Protein AF-A0AA35S8J1-F1 (afdb_monomer)

InterPro domains:
  IPR007581 Endonuclease V [PTHR28511] (40-115)

Sequence (115 aa):
MAHPGPATVEGVEEGEEGGSEAESEGGEEEGEDKRLSPDECAKRRKWEREQEELKERL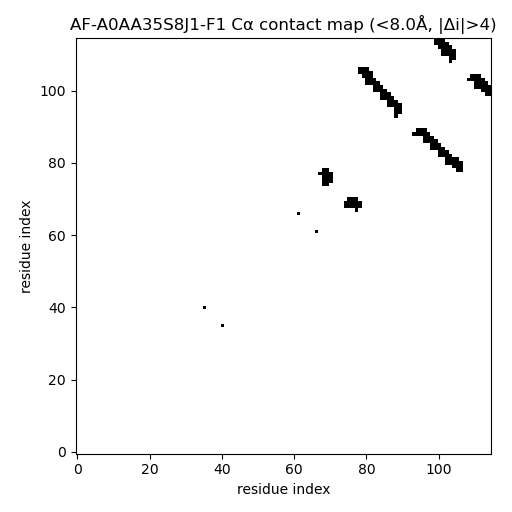EVEDGEEVASWEGDTLPFARLTTTAGVDISFDKAHPDHACAMLTVLTYPQLKVVHES

Mean predicted aligned error: 14.64 Å

Foldseek 3Di:
DDDDDDDDDDDDDDDDDDDDDPPPPPPPPPPPPPDDDPVRVVVVVVVVVVCVVVVVVDDPDDDPVLVVLQDPPDGSVNPFKDKDKDWAADPVHRVDIDIKIWIATPPVRHTPDID

Secondary structure (DSSP, 8-state):
-----PPP-----------------------------HHHHHHHHHHHHHHHHHHTT---S--HHHHTT--SSSTTTT--EEEEEEEEE-SS-TT-EEEEEEEEETTT--EEEE-

Solvent-accessible surface area (backbone atoms only — not comparable to full-atom values): 7703 Å² total; per-residue (Å²): 139,85,81,86,82,88,86,84,88,88,84,89,83,92,77,90,76,85,79,78,81,77,81,72,83,72,76,78,75,74,75,72,84,73,75,70,49,75,67,54,49,54,52,48,55,51,49,53,52,50,50,54,64,53,54,77,69,63,78,90,65,85,47,76,73,58,59,61,18,46,44,101,87,42,84,50,63,60,43,58,61,49,75,50,75,51,78,49,66,39,92,92,41,76,92,41,68,51,66,40,46,38,34,22,36,42,91,79,66,44,80,78,45,76,87

Nearest PDB structures (foldseek):
  6oze-assembly1_A  TM=9.097E-01  e=3.629E-04  Homo sapiens
  6ozq-assembly1_B  TM=8.386E-01  e=2.185E-04  Mus musculus
  6ozo-assembly1_A  TM=8.216E-01  e=1.924E-04  Mus musculus
  6ozi-assembly1_B  TM=8.362E-01  e=2.433E-03  Ciona intestinalis
  8trh-assembly1_N  TM=5.644E-01  e=1.298E+00  Homo sapiens

Radius of gyration: 29.7 Å; Cα contacts (8 Å, |Δi|>4): 81; chains: 1; bounding box: 65×38×76 Å

Organism: Geodia barretti (NCBI:txid519541)

Structure (mmCIF, N/CA/C/O backbone):
data_AF-A0AA35S8J1-F1
#
_entry.id   AF-A0AA35S8J1-F1
#
loop_
_atom_site.group_PDB
_atom_site.id
_atom_site.type_symbol
_atom_site.label_atom_id
_atom_site.label_alt_id
_atom_site.label_comp_id
_atom_site.label_asym_id
_atom_site.label_entity_id
_atom_site.label_seq_id
_atom_site.pdbx_PDB_ins_code
_atom_site.Cartn_x
_atom_site.Cartn_y
_atom_site.Cartn_z
_atom_site.occupancy
_atom_site.B_iso_or_equiv
_atom_site.auth_seq_id
_atom_site.auth_comp_id
_atom_site.auth_asym_id
_atom_site.auth_atom_id
_atom_site.pdbx_PDB_model_num
ATOM 1 N N . MET A 1 1 ? 39.665 14.304 50.698 1.00 41.75 1 MET A N 1
ATOM 2 C CA . MET A 1 1 ? 40.922 13.695 50.210 1.00 41.75 1 MET A CA 1
ATOM 3 C C . MET A 1 1 ? 40.969 12.250 50.677 1.00 41.75 1 MET A C 1
ATOM 5 O O . MET A 1 1 ? 40.533 12.012 51.794 1.00 41.75 1 MET A O 1
ATOM 9 N N . ALA A 1 2 ? 41.523 11.375 49.830 1.00 42.94 2 ALA A N 1
ATOM 10 C CA . ALA A 1 2 ? 41.807 9.940 49.998 1.00 42.94 2 ALA A CA 1
ATOM 11 C C . ALA A 1 2 ? 40.858 9.001 49.227 1.00 42.94 2 ALA A C 1
ATOM 13 O O . ALA A 1 2 ? 39.852 8.518 49.735 1.00 42.94 2 ALA A O 1
ATOM 14 N N . HIS A 1 3 ? 41.245 8.762 47.972 1.00 44.53 3 HIS A N 1
ATOM 15 C CA . HIS A 1 3 ? 40.929 7.563 47.199 1.00 44.53 3 HIS A CA 1
ATOM 16 C C . HIS A 1 3 ? 41.640 6.347 47.815 1.00 44.53 3 HIS A C 1
ATOM 18 O O . HIS A 1 3 ? 42.771 6.504 48.281 1.00 44.53 3 HIS A O 1
ATOM 24 N N . PRO A 1 4 ? 41.094 5.131 47.700 1.00 54.72 4 PRO A N 1
ATOM 25 C CA . PRO A 1 4 ? 41.911 3.936 47.595 1.00 54.72 4 PRO A CA 1
ATOM 26 C C . PRO A 1 4 ? 42.177 3.618 46.115 1.00 54.72 4 PRO A C 1
ATOM 28 O O . PRO A 1 4 ? 41.253 3.476 45.315 1.00 54.72 4 PRO A O 1
ATOM 31 N N . GLY A 1 5 ? 43.465 3.571 45.767 1.00 45.38 5 GLY A N 1
ATOM 32 C CA . GLY A 1 5 ? 43.984 3.054 44.501 1.00 45.38 5 GLY A CA 1
ATOM 33 C C . GLY A 1 5 ? 44.063 1.516 44.473 1.00 45.38 5 GLY A C 1
ATOM 34 O O . GLY A 1 5 ? 43.675 0.866 45.445 1.00 45.38 5 GLY A O 1
ATOM 35 N N . PRO A 1 6 ? 44.538 0.938 43.354 1.00 47.12 6 PRO A N 1
ATOM 36 C CA . PRO A 1 6 ? 44.194 -0.413 42.913 1.00 47.12 6 PRO A CA 1
ATOM 37 C C . PRO A 1 6 ? 45.172 -1.496 43.392 1.00 47.12 6 PRO A C 1
ATOM 39 O O . PRO A 1 6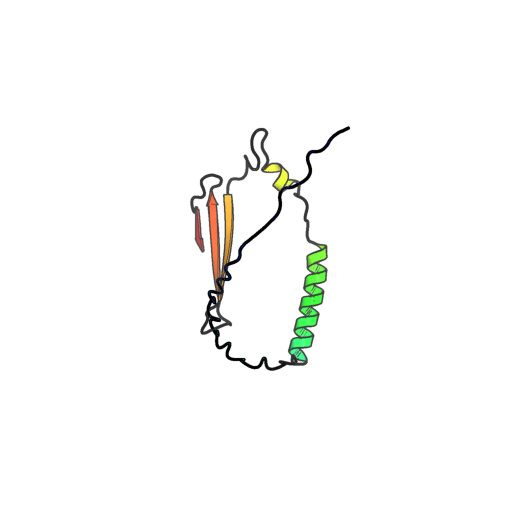 ? 46.349 -1.225 43.624 1.00 47.12 6 PRO A O 1
ATOM 42 N N . ALA A 1 7 ? 44.687 -2.739 43.461 1.00 44.06 7 ALA A N 1
ATOM 43 C CA . ALA A 1 7 ? 45.516 -3.938 43.565 1.00 44.06 7 ALA A CA 1
ATOM 44 C C . ALA A 1 7 ? 45.686 -4.598 42.184 1.00 44.06 7 ALA A C 1
ATOM 46 O O . ALA A 1 7 ? 44.766 -4.627 41.369 1.00 44.06 7 ALA A O 1
ATOM 47 N N . THR A 1 8 ? 46.902 -5.077 41.946 1.00 39.34 8 THR A N 1
ATOM 48 C CA . THR A 1 8 ? 47.499 -5.560 40.695 1.00 39.34 8 THR A CA 1
ATOM 49 C C . THR A 1 8 ? 47.226 -7.038 40.364 1.00 39.34 8 THR A C 1
ATOM 51 O O . THR A 1 8 ? 47.205 -7.873 41.259 1.00 39.34 8 THR A O 1
ATOM 54 N N . VAL A 1 9 ? 47.061 -7.266 39.050 1.00 45.53 9 VAL A N 1
ATOM 55 C CA . VAL A 1 9 ? 47.288 -8.409 38.119 1.00 45.53 9 VAL A CA 1
ATOM 56 C C . VAL A 1 9 ? 47.814 -9.780 38.611 1.00 45.53 9 VAL A C 1
ATOM 58 O O . VAL A 1 9 ? 48.667 -9.820 39.485 1.00 45.53 9 VAL A O 1
ATOM 61 N N . GLU A 1 10 ? 47.367 -10.893 37.984 1.00 33.88 10 GLU A N 1
ATOM 62 C CA . GLU A 1 10 ? 48.121 -11.729 36.995 1.00 33.88 10 GLU A CA 1
ATOM 63 C C . GLU A 1 10 ? 47.377 -13.030 36.551 1.00 33.88 10 GLU A C 1
ATOM 65 O O . GLU A 1 10 ? 46.693 -13.653 37.359 1.00 33.88 10 GLU A O 1
ATOM 70 N N . GLY A 1 11 ? 47.580 -13.445 35.278 1.00 34.84 11 GLY A N 1
ATOM 71 C CA . GLY A 1 11 ? 47.387 -14.809 34.707 1.00 34.84 11 GLY A CA 1
ATOM 72 C C . GLY A 1 11 ? 46.086 -15.050 33.912 1.00 34.84 11 GLY A C 1
ATOM 73 O O . GLY A 1 11 ? 45.053 -15.292 34.519 1.00 34.84 11 GLY A O 1
ATOM 74 N N . VAL A 1 12 ? 46.005 -14.786 32.596 1.00 37.09 12 VAL A N 1
ATOM 75 C CA . VAL A 1 12 ? 46.333 -15.647 31.421 1.00 37.09 12 VAL A CA 1
ATOM 76 C C . VAL A 1 12 ? 45.591 -16.988 31.391 1.00 37.09 12 VAL A C 1
ATOM 78 O O . VAL A 1 12 ? 45.943 -17.880 32.148 1.00 37.09 12 VA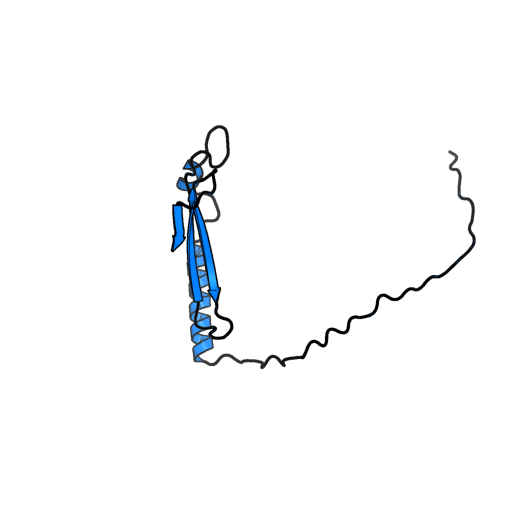L A O 1
ATOM 81 N N . GLU A 1 13 ? 44.659 -17.133 30.442 1.00 39.72 13 GLU A N 1
ATOM 82 C CA . GLU A 1 13 ? 44.621 -18.244 29.476 1.00 39.72 13 GLU A CA 1
ATOM 83 C C . GLU A 1 13 ? 43.784 -17.827 28.252 1.00 39.72 13 GLU A C 1
ATOM 85 O O . GLU A 1 13 ? 42.639 -17.389 28.367 1.00 39.72 13 GLU A O 1
ATOM 90 N N . GLU A 1 14 ? 44.428 -17.878 27.086 1.00 38.41 14 GLU A N 1
ATOM 91 C CA . GLU A 1 14 ? 43.836 -17.682 25.766 1.00 38.41 14 GLU A CA 1
ATOM 92 C C . GLU A 1 14 ? 43.009 -18.917 25.395 1.00 38.41 14 GLU A C 1
ATOM 94 O O . GLU A 1 14 ? 43.454 -20.051 25.559 1.00 38.41 14 GLU A 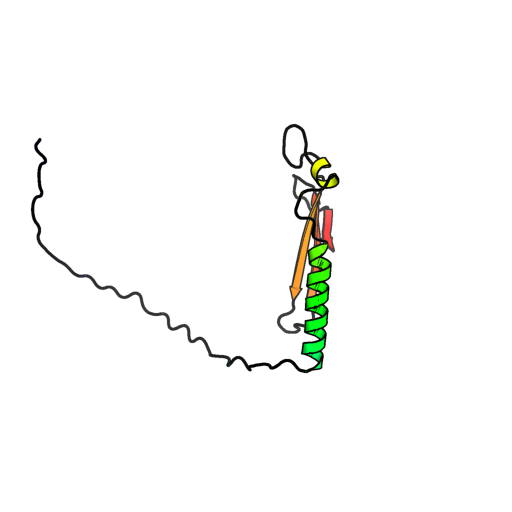O 1
ATOM 99 N N . GLY A 1 15 ? 41.806 -18.684 24.878 1.00 33.62 15 GLY A N 1
ATOM 100 C CA . GLY A 1 15 ? 40.961 -19.704 24.275 1.00 33.62 15 GLY A CA 1
ATOM 101 C C . GLY A 1 15 ? 40.336 -19.135 23.012 1.00 33.62 15 GLY A C 1
ATOM 102 O O . GLY A 1 15 ? 39.253 -18.557 23.059 1.00 33.62 15 GLY A O 1
ATOM 103 N N . GLU A 1 16 ? 41.059 -19.257 21.900 1.00 38.22 16 GLU A N 1
ATOM 104 C CA . GLU A 1 16 ? 40.488 -19.213 20.557 1.00 38.22 16 GLU A CA 1
ATOM 105 C C . GLU A 1 16 ? 39.582 -20.437 20.378 1.00 38.22 16 GLU A C 1
ATOM 107 O O . GLU A 1 16 ? 40.060 -21.569 20.388 1.00 38.22 16 GLU A O 1
ATOM 112 N N . GLU A 1 17 ? 38.285 -20.228 20.160 1.00 39.59 17 GLU A N 1
ATOM 113 C CA . GLU A 1 17 ? 37.456 -21.213 19.467 1.00 39.59 17 GLU A CA 1
ATOM 114 C C . GLU A 1 17 ? 36.769 -20.536 18.286 1.00 39.59 17 GLU A C 1
ATOM 116 O O . GLU A 1 17 ? 35.927 -19.646 18.424 1.00 39.59 17 GLU A O 1
ATOM 121 N N . GLY A 1 18 ? 37.219 -20.952 17.102 1.00 34.59 18 GLY A N 1
ATOM 122 C CA . GLY A 1 18 ? 36.738 -20.507 15.811 1.00 34.59 18 GLY A CA 1
ATOM 123 C C . GLY A 1 18 ? 35.268 -20.848 15.599 1.00 34.59 18 GLY A C 1
ATOM 124 O O . GLY A 1 18 ? 34.856 -22.006 15.649 1.00 34.59 18 GLY A O 1
ATOM 125 N N . GLY A 1 19 ? 34.489 -19.817 15.286 1.00 31.23 19 GLY A N 1
ATOM 126 C CA . GLY A 1 19 ? 33.231 -19.967 14.572 1.00 31.23 19 GLY A CA 1
ATOM 127 C C . GLY A 1 19 ? 33.542 -20.117 13.090 1.00 31.23 19 GLY A C 1
ATOM 128 O O . GLY A 1 19 ? 34.005 -19.172 12.461 1.00 31.23 19 GLY A O 1
ATOM 129 N N . SER A 1 20 ? 33.320 -21.321 12.571 1.00 40.59 20 SER A N 1
ATOM 130 C CA . SER A 1 20 ? 33.460 -21.691 11.167 1.00 40.59 20 SER A CA 1
ATOM 131 C C . SER A 1 20 ? 32.773 -20.689 10.241 1.00 40.59 20 SER A C 1
ATOM 133 O O . SER A 1 20 ? 31.563 -20.467 10.346 1.00 40.59 20 SER A O 1
ATOM 135 N N . GLU A 1 21 ? 33.545 -20.150 9.304 1.00 37.56 21 GLU A N 1
ATOM 136 C CA . GLU A 1 21 ? 33.050 -19.496 8.102 1.00 37.56 21 GLU A CA 1
ATOM 137 C C . GLU A 1 21 ? 32.178 -20.507 7.347 1.00 37.56 21 GLU A C 1
ATOM 139 O O . GLU A 1 21 ? 32.660 -21.496 6.799 1.00 37.56 21 GLU A O 1
ATOM 144 N N . ALA A 1 22 ? 30.863 -20.300 7.375 1.00 40.69 22 ALA A N 1
ATOM 145 C CA . ALA A 1 22 ? 29.989 -20.915 6.397 1.00 40.69 22 ALA A CA 1
ATOM 146 C C . ALA A 1 22 ? 30.197 -20.136 5.098 1.00 40.69 22 ALA A C 1
ATOM 148 O O . ALA A 1 22 ? 29.627 -19.060 4.909 1.00 40.69 22 ALA A O 1
ATOM 149 N N . GLU A 1 23 ? 31.059 -20.671 4.237 1.00 37.41 23 GLU A N 1
ATOM 150 C CA . GLU A 1 23 ? 31.126 -20.317 2.826 1.00 37.41 23 GLU A CA 1
ATOM 151 C C . GLU A 1 23 ? 29.738 -20.568 2.222 1.00 37.41 23 GLU A C 1
ATOM 153 O O . GLU A 1 23 ? 29.373 -21.678 1.840 1.00 37.41 23 GLU A O 1
ATOM 158 N N . SER A 1 24 ? 28.910 -19.525 2.197 1.00 36.38 24 SER A N 1
ATOM 159 C CA . SER A 1 24 ? 27.808 -19.464 1.255 1.00 36.38 24 SER A CA 1
ATOM 160 C C . SER A 1 24 ? 28.463 -19.209 -0.090 1.00 36.38 24 SER A C 1
ATOM 162 O O . SER A 1 24 ? 28.849 -18.076 -0.372 1.00 36.38 24 SER A O 1
ATOM 164 N N . GLU A 1 25 ? 28.606 -20.262 -0.895 1.00 42.78 25 GLU A N 1
ATOM 165 C CA . GLU A 1 25 ? 28.832 -20.168 -2.335 1.00 42.78 25 GLU A CA 1
ATOM 166 C C . GLU A 1 25 ? 27.685 -19.341 -2.937 1.00 42.78 25 GLU A C 1
ATOM 168 O O . GLU A 1 25 ? 26.656 -19.849 -3.384 1.00 42.78 25 GLU A O 1
ATOM 173 N N . GLY A 1 26 ? 27.830 -18.019 -2.865 1.00 34.69 26 GLY A N 1
ATOM 174 C CA . GLY A 1 26 ? 27.087 -17.081 -3.673 1.00 34.69 26 GLY A CA 1
ATOM 175 C C . GLY A 1 26 ? 27.578 -17.290 -5.087 1.00 34.69 26 GLY A C 1
ATOM 176 O O . GLY A 1 26 ? 28.606 -16.741 -5.468 1.00 34.69 26 GLY A O 1
ATOM 177 N N . GLY A 1 27 ? 26.871 -18.135 -5.835 1.00 34.75 27 GLY A N 1
ATOM 178 C CA . GLY A 1 27 ? 26.970 -18.133 -7.280 1.00 34.75 27 GLY A CA 1
ATOM 179 C C . GLY A 1 27 ? 26.747 -16.702 -7.745 1.00 34.75 27 GLY A C 1
ATOM 180 O O . GLY A 1 27 ? 25.648 -16.163 -7.616 1.00 34.75 27 GLY A O 1
ATOM 181 N N . GLU A 1 28 ? 27.824 -16.077 -8.202 1.00 39.91 28 GLU A N 1
ATOM 182 C CA . GLU A 1 28 ? 27.802 -14.839 -8.953 1.00 39.91 28 GLU A CA 1
ATOM 183 C C . GLU A 1 28 ? 27.024 -15.128 -10.242 1.00 39.91 28 GLU A C 1
ATOM 185 O O . GLU A 1 28 ? 27.591 -15.503 -11.265 1.00 39.91 28 GLU A O 1
ATOM 190 N N . GLU A 1 29 ? 25.696 -15.004 -10.203 1.00 45.03 29 GLU A N 1
ATOM 191 C CA . GLU A 1 29 ? 24.976 -14.672 -11.423 1.00 45.03 29 GLU A CA 1
ATOM 192 C C . GLU A 1 29 ? 25.384 -13.241 -11.748 1.00 45.03 29 GLU A C 1
ATOM 194 O O . GLU A 1 29 ? 24.863 -12.276 -11.183 1.00 45.03 29 GLU A O 1
ATOM 199 N N . GLU A 1 30 ? 26.418 -13.138 -12.588 1.00 41.50 30 GLU A N 1
ATOM 200 C CA . GLU A 1 30 ? 26.844 -11.923 -13.260 1.00 41.50 30 GLU A CA 1
ATOM 201 C C . GLU A 1 30 ? 25.597 -11.132 -13.649 1.00 41.50 30 GLU A C 1
ATOM 203 O O . GLU A 1 30 ? 24.833 -11.517 -14.539 1.00 41.50 30 GLU A O 1
ATOM 208 N N . GLY A 1 31 ? 25.362 -10.030 -12.938 1.00 46.69 31 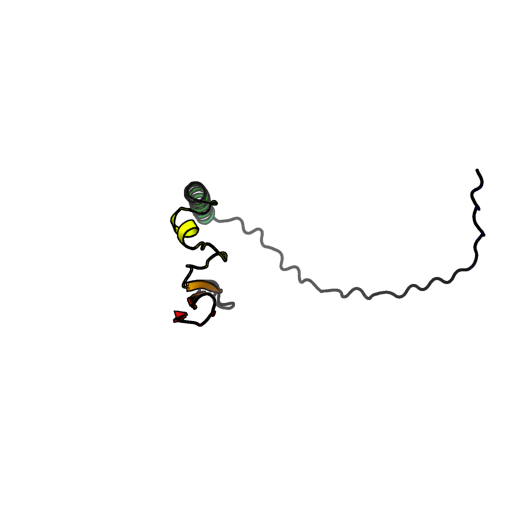GLY A N 1
ATOM 209 C CA . GLY A 1 31 ? 24.373 -9.059 -13.343 1.00 46.69 31 GLY A CA 1
ATOM 210 C C . GLY A 1 31 ? 24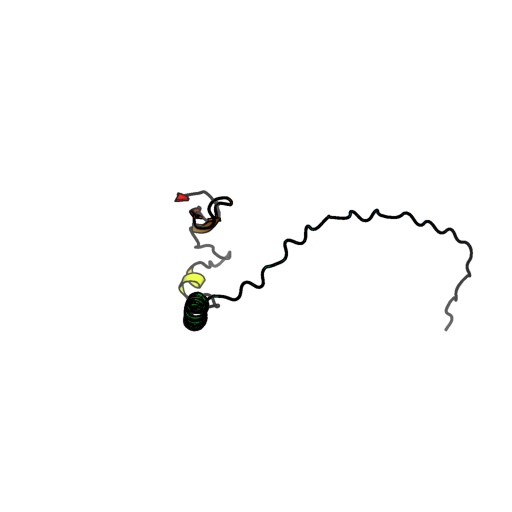.790 -8.557 -14.713 1.00 46.69 31 GLY A C 1
ATOM 211 O O . GLY A 1 31 ? 25.692 -7.727 -14.811 1.00 46.69 31 GLY A O 1
ATOM 212 N N . GLU A 1 32 ? 24.155 -9.071 -15.770 1.00 48.75 32 GLU A N 1
ATOM 213 C CA . GLU A 1 32 ? 24.138 -8.393 -17.058 1.00 48.75 32 GLU A CA 1
ATOM 214 C C . GLU A 1 32 ? 23.818 -6.930 -16.750 1.00 48.75 32 GLU A C 1
ATOM 216 O O . GLU A 1 32 ? 22.749 -6.621 -16.213 1.00 48.75 32 GLU A O 1
ATOM 221 N N . ASP A 1 33 ? 24.752 -6.033 -17.061 1.00 50.91 33 ASP A N 1
ATOM 222 C CA . ASP A 1 33 ? 24.510 -4.598 -17.110 1.00 50.91 33 ASP A CA 1
ATOM 223 C C . ASP A 1 33 ? 23.466 -4.366 -18.213 1.00 50.91 33 ASP A C 1
ATOM 225 O O . ASP A 1 33 ? 23.784 -4.095 -19.376 1.00 50.91 33 ASP A O 1
ATOM 229 N N . LYS A 1 34 ? 22.191 -4.608 -17.878 1.00 68.81 34 LYS A N 1
ATOM 230 C CA . LYS A 1 34 ? 21.054 -4.496 -18.788 1.00 68.81 34 LYS A CA 1
ATOM 231 C C . LYS A 1 34 ? 20.806 -3.021 -19.015 1.00 68.81 34 LYS A C 1
ATOM 233 O O . LYS A 1 34 ? 19.927 -2.395 -18.420 1.00 68.81 34 LYS A O 1
ATOM 238 N N . ARG A 1 35 ? 21.601 -2.459 -19.922 1.00 85.56 35 ARG A N 1
ATOM 239 C CA . ARG A 1 35 ? 21.301 -1.191 -20.570 1.00 85.56 35 ARG A CA 1
ATOM 240 C C . ARG A 1 35 ? 19.888 -1.279 -21.130 1.00 85.56 35 ARG A C 1
ATOM 242 O O . ARG A 1 35 ? 19.634 -2.025 -22.071 1.00 85.56 35 ARG A O 1
ATOM 249 N N . LEU A 1 36 ? 18.992 -0.491 -20.546 1.00 85.31 36 LEU 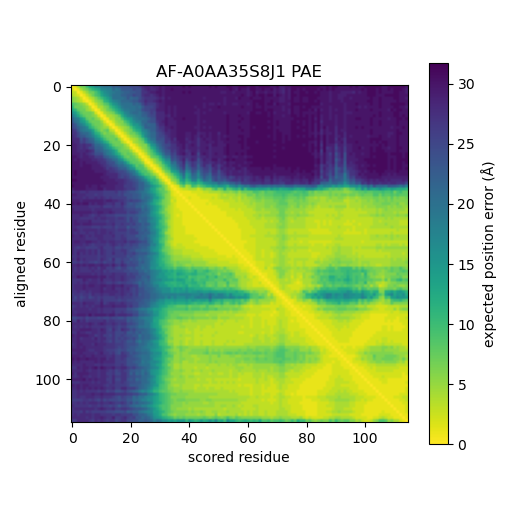A N 1
ATOM 250 C CA . LEU A 1 36 ? 17.628 -0.342 -21.032 1.00 85.31 36 LEU A CA 1
ATOM 251 C C . LEU A 1 36 ? 17.644 0.048 -22.511 1.00 85.31 36 LEU A C 1
ATOM 253 O O . LEU A 1 36 ? 18.408 0.926 -22.935 1.00 85.31 36 LEU A O 1
ATOM 257 N N . SER A 1 37 ? 16.759 -0.567 -23.284 1.00 94.06 37 SER A N 1
ATOM 258 C CA . SER A 1 37 ? 16.489 -0.153 -24.655 1.00 94.06 37 SER A CA 1
ATOM 259 C C . SER A 1 37 ? 15.993 1.306 -24.703 1.00 94.06 37 SER A C 1
ATOM 261 O O . SER A 1 37 ? 15.525 1.854 -23.695 1.00 94.06 37 SER A O 1
ATOM 263 N N . PRO A 1 38 ? 16.064 1.975 -25.869 1.00 94.06 38 PRO A N 1
ATOM 264 C CA . PRO A 1 38 ? 15.510 3.319 -26.026 1.00 94.06 38 PRO A CA 1
ATOM 265 C C . PRO A 1 38 ? 14.032 3.417 -25.615 1.00 94.06 38 PRO A C 1
ATOM 267 O O . PR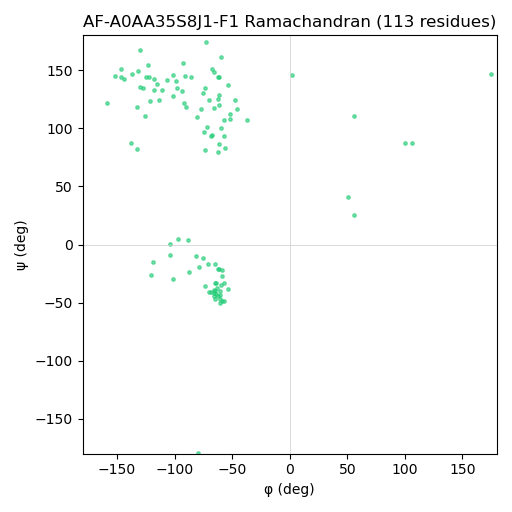O A 1 38 ? 13.641 4.394 -24.971 1.00 94.06 38 PRO A O 1
ATOM 270 N N . ASP A 1 39 ? 13.239 2.388 -25.919 1.00 96.12 39 ASP A N 1
ATOM 271 C CA . ASP A 1 39 ? 11.811 2.335 -25.596 1.00 96.12 39 ASP A CA 1
ATOM 272 C C . ASP A 1 39 ? 11.573 2.183 -24.087 1.00 96.12 39 ASP A C 1
ATOM 274 O O . ASP A 1 39 ? 10.720 2.869 -23.515 1.00 96.12 39 ASP A O 1
ATOM 278 N N . GLU A 1 40 ? 12.366 1.354 -23.406 1.00 95.50 40 GLU A N 1
ATOM 279 C CA . GLU A 1 40 ? 12.322 1.225 -21.945 1.00 95.50 40 GLU A CA 1
ATOM 280 C C . GLU A 1 40 ? 12.776 2.509 -21.246 1.00 95.50 40 GLU A C 1
ATOM 282 O O . GLU A 1 40 ? 12.151 2.926 -20.272 1.00 95.50 40 GLU A O 1
ATOM 287 N N . CYS A 1 41 ? 13.799 3.196 -21.768 1.00 95.56 41 CYS A N 1
ATOM 288 C CA . CYS A 1 41 ? 14.196 4.516 -21.274 1.00 95.56 41 CYS A CA 1
ATOM 289 C C . CYS A 1 41 ? 13.063 5.542 -21.415 1.00 95.56 41 CYS A C 1
ATOM 291 O O . CYS A 1 41 ? 12.820 6.325 -20.495 1.00 95.56 41 CYS A O 1
ATOM 293 N N . ALA A 1 42 ? 12.362 5.554 -22.553 1.00 96.50 42 ALA A N 1
ATOM 294 C CA . ALA A 1 42 ? 11.228 6.447 -22.773 1.00 96.50 42 ALA A CA 1
ATOM 295 C C . ALA A 1 42 ? 10.056 6.123 -21.829 1.00 96.50 42 ALA A C 1
ATOM 297 O O . ALA A 1 42 ? 9.471 7.040 -21.245 1.00 96.50 42 ALA A O 1
ATOM 298 N N . LYS A 1 43 ? 9.754 4.832 -21.624 1.00 97.56 43 LYS A N 1
ATOM 299 C CA . LYS A 1 43 ? 8.750 4.369 -20.653 1.00 97.56 43 LYS A CA 1
ATOM 300 C C . LYS A 1 43 ? 9.124 4.786 -19.228 1.00 97.56 43 LYS A C 1
ATOM 302 O O . LYS A 1 43 ? 8.288 5.364 -18.540 1.00 97.56 43 LYS A O 1
ATOM 307 N N . ARG A 1 44 ? 10.382 4.586 -18.823 1.00 97.44 44 ARG A N 1
ATOM 308 C CA . ARG A 1 44 ? 10.883 4.990 -17.503 1.00 97.44 44 ARG A CA 1
ATOM 309 C C . ARG A 1 44 ? 10.731 6.492 -17.277 1.00 97.44 44 ARG A C 1
ATOM 311 O O . ARG A 1 44 ? 10.146 6.885 -16.280 1.00 97.44 44 ARG A O 1
ATOM 318 N N . ARG A 1 45 ? 11.148 7.326 -18.238 1.00 98.06 45 ARG A N 1
ATOM 319 C CA . ARG A 1 45 ? 10.988 8.793 -18.154 1.00 98.06 45 ARG A CA 1
ATOM 320 C C . ARG A 1 45 ? 9.532 9.231 -18.026 1.00 98.06 45 ARG A C 1
ATOM 322 O O . ARG A 1 45 ? 9.242 10.231 -17.378 1.00 98.06 45 ARG A O 1
ATOM 329 N N . LYS A 1 46 ? 8.607 8.513 -18.674 1.00 98.50 46 LYS A N 1
ATOM 330 C CA . LYS A 1 46 ? 7.173 8.772 -18.518 1.00 98.50 46 LYS A CA 1
ATOM 331 C C . LYS A 1 46 ? 6.724 8.475 -17.084 1.00 98.50 46 LYS A C 1
ATOM 333 O O . LYS A 1 46 ? 6.035 9.310 -16.513 1.00 98.50 46 LYS A O 1
ATOM 338 N N . TRP A 1 47 ? 7.128 7.334 -16.524 1.00 98.44 47 TRP A N 1
ATOM 339 C CA . TRP A 1 47 ? 6.801 6.959 -15.145 1.00 98.44 47 TRP A CA 1
ATOM 340 C C . TRP A 1 47 ? 7.432 7.881 -14.108 1.00 98.44 47 TRP A C 1
ATOM 342 O O . TRP A 1 47 ? 6.758 8.237 -13.155 1.00 98.44 47 TRP A O 1
ATOM 352 N N . GLU A 1 48 ? 8.681 8.303 -14.303 1.00 98.62 48 GLU A N 1
ATOM 353 C CA . GLU A 1 48 ? 9.356 9.264 -13.419 1.00 98.62 48 GLU A CA 1
ATOM 354 C C . GLU A 1 48 ? 8.553 10.571 -13.329 1.00 98.62 48 GLU A C 1
ATOM 356 O O . GLU A 1 48 ? 8.215 11.012 -12.234 1.00 98.62 48 GLU A O 1
ATOM 361 N N . ARG A 1 49 ? 8.143 11.131 -14.476 1.00 98.69 49 ARG A N 1
ATOM 362 C CA . ARG A 1 49 ? 7.296 12.332 -14.503 1.00 98.69 49 ARG A CA 1
ATOM 363 C C . ARG A 1 49 ? 5.932 12.097 -13.846 1.00 98.69 49 ARG A C 1
ATOM 365 O O . ARG A 1 49 ? 5.468 12.932 -13.084 1.00 98.69 49 ARG A O 1
ATOM 372 N N . GLU A 1 50 ? 5.288 10.969 -14.133 1.00 98.69 50 GLU A N 1
ATOM 373 C CA . GLU A 1 50 ? 3.986 10.631 -13.541 1.00 98.69 50 GLU A CA 1
ATOM 374 C C . GLU A 1 50 ? 4.077 10.459 -12.015 1.00 98.69 50 GLU A C 1
ATOM 376 O O . GLU A 1 50 ? 3.189 10.902 -11.291 1.00 98.69 50 GLU A O 1
ATOM 381 N N . GLN A 1 51 ? 5.168 9.879 -11.506 1.00 98.69 51 GLN A N 1
ATOM 382 C CA . GLN A 1 51 ? 5.427 9.787 -10.068 1.00 98.69 51 GLN A CA 1
ATOM 383 C C . GLN A 1 51 ? 5.606 11.167 -9.430 1.00 98.69 51 GLN A C 1
ATOM 385 O O . GLN A 1 51 ? 5.067 11.388 -8.349 1.00 98.69 51 GLN A O 1
ATOM 390 N N . GLU A 1 52 ? 6.329 12.089 -10.075 1.00 98.56 52 GLU A N 1
ATOM 391 C CA . GLU A 1 52 ? 6.469 13.474 -9.601 1.00 98.56 52 GLU A CA 1
ATOM 392 C C . GLU A 1 52 ? 5.104 14.174 -9.528 1.00 98.56 52 GLU A C 1
ATOM 394 O O . GLU A 1 52 ? 4.728 14.669 -8.466 1.00 98.56 52 GLU A O 1
ATOM 399 N N . GLU A 1 53 ? 4.323 14.114 -10.611 1.00 98.56 53 GLU A N 1
ATOM 400 C CA . GLU A 1 53 ? 2.983 14.713 -10.694 1.00 98.56 53 GLU A CA 1
ATOM 401 C C . GLU A 1 53 ? 2.012 14.131 -9.645 1.00 98.56 53 GLU A C 1
ATOM 403 O O . GLU A 1 53 ? 1.221 14.857 -9.039 1.00 98.56 53 GLU A O 1
ATOM 408 N N . LEU A 1 54 ? 2.051 12.816 -9.401 1.00 98.56 54 LEU A N 1
ATOM 409 C CA . LEU A 1 54 ? 1.204 12.173 -8.390 1.00 98.56 54 LEU A CA 1
ATOM 410 C C . LEU A 1 54 ? 1.669 12.474 -6.965 1.00 98.56 54 LEU A C 1
ATOM 412 O O . LEU A 1 54 ? 0.834 12.640 -6.076 1.00 98.56 54 LEU A O 1
ATOM 416 N N . LYS A 1 55 ? 2.980 12.571 -6.736 1.00 98.44 55 LYS A N 1
ATOM 417 C CA . LYS A 1 55 ? 3.545 12.875 -5.419 1.00 98.44 55 LYS A CA 1
ATOM 418 C C . LYS A 1 55 ? 3.158 14.270 -4.936 1.00 98.44 55 LYS A C 1
ATOM 420 O O . LYS A 1 55 ? 2.944 14.445 -3.741 1.00 98.44 55 LYS A O 1
ATOM 425 N N . GLU A 1 56 ? 3.014 15.237 -5.840 1.00 98.25 56 GLU A N 1
ATOM 426 C CA . GLU A 1 56 ? 2.505 16.579 -5.510 1.00 98.25 56 GLU A CA 1
ATOM 427 C C . GLU A 1 56 ? 1.072 16.562 -4.955 1.00 98.25 56 GLU A C 1
ATOM 429 O O . GLU A 1 56 ? 0.662 17.499 -4.274 1.00 98.25 56 GLU A O 1
ATOM 434 N N . ARG A 1 57 ? 0.313 15.492 -5.217 1.00 97.19 57 ARG A N 1
ATOM 435 C CA . ARG A 1 57 ? -1.071 15.309 -4.758 1.00 97.19 57 ARG A CA 1
ATOM 436 C C . ARG A 1 57 ? -1.180 14.463 -3.487 1.00 97.19 57 ARG A C 1
ATOM 438 O O . ARG A 1 57 ? -2.291 14.118 -3.096 1.00 97.19 57 ARG A O 1
ATOM 445 N N . LEU A 1 58 ? -0.056 14.075 -2.883 1.00 96.88 58 LEU A N 1
ATOM 446 C CA . LEU A 1 58 ? -0.050 13.271 -1.666 1.00 96.88 58 LEU A CA 1
ATOM 447 C C . LEU A 1 58 ? -0.374 14.143 -0.448 1.00 96.88 58 LEU A C 1
ATOM 449 O O . LEU A 1 58 ? 0.408 15.017 -0.074 1.00 96.88 58 LEU A O 1
ATOM 453 N N . GLU A 1 59 ? -1.495 13.854 0.203 1.00 94.94 59 GLU A N 1
ATOM 454 C CA . GLU A 1 59 ? -1.863 14.423 1.500 1.00 94.94 59 GLU A CA 1
ATOM 455 C C . GLU A 1 59 ? -1.315 13.514 2.609 1.00 94.94 59 GLU A C 1
ATOM 457 O O . GLU A 1 59 ? -1.626 12.325 2.659 1.00 94.94 59 GLU A O 1
ATOM 462 N N . VAL A 1 60 ? -0.431 14.052 3.455 1.00 95.50 60 VAL A N 1
ATOM 463 C CA . VAL A 1 60 ? 0.257 13.297 4.527 1.00 95.50 60 VAL A CA 1
ATOM 464 C C . VAL A 1 60 ? -0.310 13.564 5.919 1.00 95.50 60 VAL A C 1
ATOM 466 O O . VAL A 1 60 ? 0.088 12.908 6.878 1.00 95.50 60 VAL A O 1
ATOM 469 N N . GLU A 1 61 ? -1.202 14.543 6.031 1.00 93.50 61 GLU A N 1
ATOM 470 C CA . GLU A 1 61 ? -1.921 14.861 7.260 1.00 93.50 61 GLU A CA 1
ATOM 471 C C . GLU A 1 61 ? -3.336 14.292 7.172 1.00 93.50 61 GLU A C 1
ATOM 473 O O . GLU A 1 61 ? -3.933 14.253 6.095 1.00 93.50 61 GLU A O 1
ATOM 478 N N . ASP A 1 62 ? -3.871 13.862 8.312 1.00 90.44 62 ASP A N 1
ATOM 479 C CA . ASP A 1 62 ? -5.234 13.353 8.392 1.00 90.44 62 ASP A CA 1
ATOM 480 C C . ASP A 1 62 ? -6.234 14.447 7.990 1.00 90.44 62 ASP A C 1
ATOM 482 O O . ASP A 1 62 ? -6.314 15.510 8.610 1.00 90.44 62 ASP A O 1
ATOM 486 N N . GLY A 1 63 ? -7.015 14.175 6.942 1.00 89.19 63 GLY A N 1
ATOM 487 C CA . GLY A 1 63 ? -8.094 15.052 6.500 1.00 89.19 63 GLY A CA 1
ATOM 488 C C . GLY A 1 63 ? -9.309 15.020 7.433 1.00 89.19 63 GLY A C 1
ATOM 489 O O . GLY A 1 63 ? -9.416 14.200 8.348 1.00 89.19 63 GLY A O 1
ATOM 490 N N . GLU A 1 64 ? -10.289 15.884 7.160 1.00 85.50 64 GLU A N 1
ATOM 491 C CA . GLU A 1 64 ? -11.518 15.996 7.964 1.00 85.50 64 GLU A CA 1
ATOM 492 C C . GLU A 1 64 ? -12.292 14.669 8.079 1.00 85.50 64 GLU A C 1
ATOM 494 O O . GLU A 1 64 ? -12.905 14.385 9.110 1.00 85.50 64 GLU A O 1
ATOM 499 N N . GLU A 1 65 ? -12.245 13.831 7.039 1.00 83.75 65 GLU A N 1
ATOM 500 C CA . GLU A 1 65 ? -12.883 12.512 7.040 1.00 83.75 65 GLU A CA 1
ATOM 501 C C . GLU A 1 65 ? -12.233 11.564 8.057 1.00 83.75 65 GLU A C 1
ATOM 503 O O . GLU A 1 65 ? -12.944 10.923 8.833 1.00 83.75 65 GLU A O 1
ATOM 508 N N . VAL A 1 66 ? -10.900 11.531 8.113 1.00 85.50 66 VAL A N 1
ATOM 509 C CA . VAL A 1 66 ? -10.144 10.690 9.055 1.00 85.50 66 VAL A CA 1
ATOM 510 C C . VAL A 1 66 ? -10.344 11.186 10.485 1.00 85.50 66 VAL A C 1
ATOM 512 O O . VAL A 1 66 ? -10.621 10.391 11.383 1.00 85.50 66 VAL A O 1
ATOM 515 N N . ALA A 1 67 ? -10.344 12.507 10.689 1.00 83.44 67 ALA A N 1
ATOM 516 C CA . ALA A 1 67 ? -10.655 13.112 11.984 1.00 83.44 67 ALA A CA 1
ATOM 517 C C . ALA A 1 67 ? -12.062 12.736 12.489 1.00 83.44 67 ALA A C 1
ATOM 519 O O . ALA A 1 67 ? -12.302 12.683 13.695 1.00 83.44 67 ALA A O 1
ATOM 520 N N . SER A 1 68 ? -13.003 12.431 11.587 1.00 87.81 68 SER A N 1
ATOM 521 C CA . SER A 1 68 ? -14.346 11.984 11.967 1.00 87.81 68 SER A CA 1
ATOM 522 C C . SER A 1 68 ? -14.384 10.567 12.552 1.00 87.81 68 SER A C 1
ATOM 524 O O . SER A 1 68 ? -15.381 10.215 13.192 1.00 87.81 68 SER A O 1
ATOM 526 N N . TRP A 1 69 ? -13.332 9.762 12.350 1.00 91.44 69 TRP A N 1
ATOM 527 C CA . TRP A 1 69 ? -13.212 8.414 12.910 1.00 91.44 69 TRP A CA 1
ATOM 528 C C . TRP A 1 69 ? -12.795 8.418 14.382 1.00 91.44 69 TRP A C 1
ATOM 530 O O . TRP A 1 69 ? -13.036 7.434 15.088 1.00 91.44 69 TRP A O 1
ATOM 540 N N . GLU A 1 70 ? -12.219 9.520 14.856 1.00 88.38 70 GLU A N 1
ATOM 541 C CA . GLU A 1 70 ? -11.873 9.715 16.257 1.00 88.38 70 GLU A CA 1
ATOM 542 C C . GLU A 1 70 ? -13.129 9.769 17.139 1.00 88.38 70 GLU A C 1
ATOM 544 O O . GLU A 1 70 ? -14.212 10.202 16.726 1.00 88.38 70 GLU A O 1
ATOM 549 N N . GLY A 1 71 ? -12.995 9.304 18.380 1.00 81.06 71 GLY A N 1
ATOM 550 C CA . GLY A 1 71 ? -14.027 9.455 19.400 1.00 81.06 71 GLY A CA 1
ATOM 551 C C . GLY A 1 71 ? -13.459 10.007 20.696 1.00 81.06 71 GLY A C 1
ATOM 552 O O . GLY A 1 71 ? -12.252 10.022 20.909 1.00 81.06 71 GLY A O 1
ATOM 553 N N . ASP A 1 72 ? -14.352 10.419 21.593 1.00 77.50 72 ASP A N 1
ATOM 554 C CA . ASP A 1 72 ? -13.985 11.140 22.818 1.00 77.50 72 ASP A CA 1
ATOM 555 C C . ASP A 1 72 ? -13.088 10.338 23.780 1.00 77.50 72 ASP A C 1
ATOM 557 O O . ASP A 1 72 ? -12.443 10.914 24.655 1.00 77.50 72 ASP A O 1
ATOM 561 N N . THR A 1 73 ? -13.077 9.004 23.670 1.00 80.81 73 THR A N 1
ATOM 562 C CA . THR A 1 73 ? -12.440 8.110 24.650 1.00 80.81 73 THR A CA 1
ATOM 563 C C . THR A 1 73 ? -11.342 7.218 24.084 1.00 80.81 73 THR A C 1
ATOM 565 O O . THR A 1 73 ? -10.471 6.801 24.847 1.00 80.81 73 THR A O 1
ATOM 568 N N . LEU A 1 74 ? -11.373 6.897 22.788 1.00 82.62 74 LEU A N 1
ATOM 569 C CA . LEU A 1 74 ? -10.423 5.993 22.140 1.00 82.62 74 LEU A CA 1
ATOM 570 C C . LEU A 1 74 ? -10.162 6.435 20.693 1.00 82.62 74 LEU A C 1
ATOM 572 O O . LEU A 1 74 ? -11.107 6.854 20.015 1.00 82.62 74 LEU A O 1
ATOM 576 N N . PRO A 1 75 ? -8.920 6.278 20.202 1.00 85.94 75 PRO A N 1
ATOM 577 C CA . PRO A 1 75 ? -8.603 6.539 18.805 1.00 85.94 75 PRO A CA 1
ATOM 578 C C . PRO A 1 75 ? -9.391 5.600 17.889 1.00 85.94 75 PRO A C 1
ATOM 580 O O . PRO A 1 75 ? -9.632 4.436 18.240 1.00 85.94 75 PRO A O 1
ATOM 583 N N . PHE A 1 76 ? -9.801 6.105 16.725 1.00 91.69 76 PHE A N 1
ATOM 584 C CA . PHE A 1 76 ? -10.586 5.356 15.733 1.00 91.69 76 PHE A CA 1
ATOM 585 C C . PHE A 1 76 ? -11.902 4.747 16.255 1.00 91.69 76 PHE A C 1
ATOM 587 O O . PHE A 1 76 ? -12.385 3.752 15.710 1.00 91.69 76 PHE A O 1
ATOM 594 N N . ALA A 1 77 ? -12.513 5.300 17.310 1.00 91.50 77 ALA A N 1
ATOM 595 C CA . ALA A 1 77 ? -13.733 4.738 17.903 1.00 91.50 77 ALA A CA 1
ATOM 596 C C . ALA A 1 77 ? -14.919 4.630 16.924 1.00 91.50 77 ALA A C 1
ATOM 598 O O . ALA A 1 77 ? -15.842 3.846 17.160 1.00 91.50 77 ALA A O 1
ATOM 599 N N . ARG A 1 78 ? -14.916 5.419 15.844 1.00 93.75 78 ARG A N 1
ATOM 600 C CA . ARG A 1 78 ? -15.959 5.434 14.809 1.00 93.75 78 ARG A CA 1
ATOM 601 C C . ARG A 1 78 ? -15.534 4.714 13.522 1.00 93.75 78 ARG A C 1
ATOM 603 O O . ARG A 1 78 ? -16.341 4.635 12.597 1.00 93.75 78 ARG A O 1
ATOM 610 N N . LEU A 1 79 ? -14.321 4.157 13.465 1.00 95.06 79 LEU A N 1
ATOM 611 C CA . LEU A 1 79 ? -13.875 3.304 12.364 1.00 95.06 79 LEU A CA 1
ATOM 612 C C . LEU A 1 79 ? -14.628 1.968 12.411 1.00 95.06 79 LEU A C 1
ATOM 614 O O . LEU A 1 79 ? -14.607 1.264 13.418 1.00 95.06 79 LEU A O 1
ATOM 618 N N . THR A 1 80 ? -15.298 1.605 11.320 1.00 95.12 80 THR A N 1
ATOM 619 C CA . THR A 1 80 ? -16.141 0.398 11.262 1.00 95.12 80 THR A CA 1
ATOM 620 C C . THR A 1 80 ? -15.463 -0.768 10.561 1.00 95.12 80 THR A C 1
ATOM 622 O O . THR A 1 80 ? -15.741 -1.928 10.877 1.00 95.12 80 THR A O 1
ATOM 625 N N . THR A 1 81 ? -14.571 -0.479 9.616 1.00 96.75 81 THR A N 1
ATOM 626 C CA . THR A 1 81 ? -13.873 -1.483 8.819 1.00 96.75 81 THR A CA 1
ATOM 627 C C . THR A 1 81 ? -12.463 -1.041 8.471 1.00 96.75 81 THR A C 1
ATOM 629 O O . THR A 1 81 ? -12.206 0.144 8.297 1.00 96.75 81 THR A O 1
ATOM 632 N N . THR A 1 82 ? -11.575 -2.012 8.298 1.00 96.88 82 THR A N 1
ATOM 633 C CA . THR A 1 82 ? -10.250 -1.832 7.699 1.00 96.88 82 THR A CA 1
ATOM 634 C C . THR A 1 82 ? -10.109 -2.762 6.499 1.00 96.88 82 THR A C 1
ATOM 636 O O . THR A 1 82 ? -10.794 -3.786 6.435 1.00 96.88 82 THR A O 1
ATOM 639 N N . ALA A 1 83 ? -9.254 -2.412 5.544 1.00 98.00 83 ALA A N 1
ATOM 640 C CA . ALA A 1 83 ? -8.998 -3.224 4.365 1.00 98.00 83 ALA A CA 1
ATOM 641 C C . ALA A 1 83 ? -7.505 -3.537 4.223 1.00 98.00 83 ALA A C 1
ATOM 643 O O . ALA A 1 83 ? -6.656 -2.704 4.535 1.00 98.00 83 ALA A O 1
ATOM 644 N N . GLY A 1 84 ? -7.200 -4.739 3.742 1.00 97.94 84 GLY A N 1
ATOM 645 C CA . GLY A 1 84 ? -5.861 -5.171 3.358 1.00 97.94 84 GLY A CA 1
ATOM 646 C C . GLY A 1 84 ? -5.822 -5.497 1.870 1.00 97.94 84 GLY A C 1
ATOM 647 O O . GLY A 1 84 ? -6.784 -6.049 1.335 1.00 97.94 84 GLY A O 1
ATOM 648 N N . VAL A 1 85 ? -4.714 -5.154 1.218 1.00 98.25 85 VAL A N 1
ATOM 649 C CA . VAL A 1 85 ? -4.461 -5.461 -0.193 1.00 98.25 85 VAL A CA 1
ATOM 650 C C . VAL A 1 85 ? -3.112 -6.160 -0.306 1.00 98.25 85 VAL A C 1
ATOM 652 O O . VAL A 1 85 ? -2.142 -5.705 0.300 1.00 98.25 85 VAL A O 1
ATOM 655 N N . ASP A 1 86 ? -3.056 -7.240 -1.082 1.00 98.19 86 ASP A N 1
ATOM 656 C CA . ASP A 1 86 ? -1.818 -7.943 -1.440 1.00 98.19 86 ASP A CA 1
ATOM 657 C C . ASP A 1 86 ? -1.763 -8.202 -2.950 1.00 98.19 86 ASP A C 1
ATOM 659 O O . ASP A 1 86 ? -2.799 -8.382 -3.598 1.00 98.19 86 ASP A O 1
ATOM 663 N N . ILE A 1 87 ? -0.549 -8.220 -3.507 1.00 97.81 87 ILE A N 1
ATOM 664 C CA . ILE A 1 87 ? -0.287 -8.640 -4.884 1.00 97.81 87 ILE A CA 1
ATOM 665 C C . ILE A 1 87 ? 0.894 -9.608 -4.873 1.00 97.81 87 ILE A C 1
ATOM 667 O O . ILE A 1 87 ? 2.020 -9.235 -4.545 1.00 97.81 87 ILE A O 1
ATOM 671 N N . SER A 1 88 ? 0.637 -10.838 -5.305 1.00 96.94 88 SER A N 1
ATOM 672 C CA . SER A 1 88 ? 1.619 -11.917 -5.355 1.00 96.94 88 SER A CA 1
ATOM 673 C C . SER A 1 88 ? 1.909 -12.313 -6.805 1.00 96.94 88 SER A C 1
ATOM 675 O O . SER A 1 88 ? 0.994 -12.665 -7.550 1.00 96.94 88 SER A O 1
ATOM 677 N N . PHE A 1 89 ? 3.182 -12.278 -7.205 1.00 97.81 89 PHE A N 1
ATOM 678 C CA . PHE A 1 89 ? 3.635 -12.645 -8.553 1.00 97.81 89 PHE A CA 1
ATOM 679 C C . PHE A 1 89 ? 4.003 -14.130 -8.649 1.00 97.81 89 PHE A C 1
ATOM 681 O O . PHE A 1 89 ? 4.550 -14.713 -7.706 1.00 97.81 89 PHE A O 1
ATOM 688 N N . ASP A 1 90 ? 3.730 -14.745 -9.799 1.00 96.56 90 ASP A N 1
ATOM 689 C CA . ASP A 1 90 ? 4.117 -16.131 -10.073 1.00 96.56 90 ASP A CA 1
ATOM 690 C C . ASP A 1 90 ? 5.627 -16.218 -10.369 1.00 96.56 90 ASP A C 1
ATOM 692 O O . ASP A 1 90 ? 6.168 -15.492 -11.201 1.00 96.56 90 ASP A O 1
ATOM 696 N N . LYS A 1 91 ? 6.321 -17.143 -9.696 1.00 95.50 91 LYS A N 1
ATOM 697 C CA . LYS A 1 91 ? 7.763 -17.376 -9.874 1.00 95.50 91 LYS A CA 1
ATOM 698 C C . LYS A 1 91 ? 8.123 -17.895 -11.267 1.00 95.50 91 LYS A C 1
ATOM 700 O O . LYS A 1 91 ? 9.219 -17.625 -11.745 1.00 95.50 91 LYS A O 1
ATOM 705 N N . ALA A 1 92 ? 7.242 -18.679 -11.884 1.00 96.44 92 ALA A N 1
ATOM 706 C CA . ALA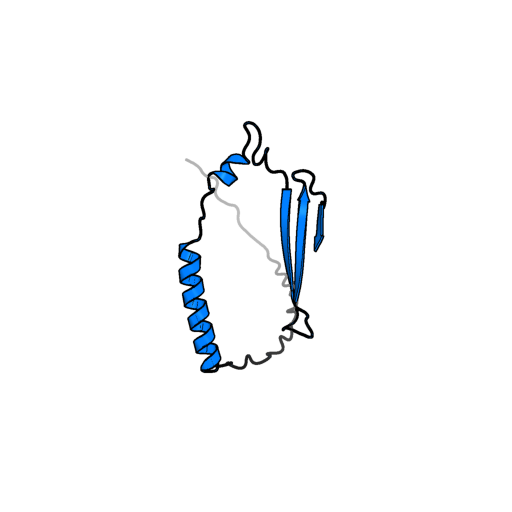 A 1 92 ? 7.435 -19.224 -13.224 1.00 96.44 92 ALA A CA 1
ATOM 707 C C . ALA A 1 92 ? 6.939 -18.264 -14.318 1.00 96.44 92 ALA A C 1
ATOM 709 O O . ALA A 1 92 ? 7.417 -18.333 -15.449 1.00 96.44 92 ALA A O 1
ATOM 710 N N . HIS A 1 93 ? 6.006 -17.367 -13.983 1.00 96.19 93 HIS A N 1
ATOM 711 C CA . HIS A 1 93 ? 5.388 -16.426 -14.917 1.00 96.19 93 HIS A CA 1
ATOM 712 C C . HIS A 1 93 ? 5.386 -15.009 -14.312 1.00 96.19 93 HIS A C 1
ATOM 714 O O . HIS A 1 93 ? 4.369 -14.584 -13.771 1.00 96.19 93 HIS A O 1
ATOM 720 N N . PRO A 1 94 ? 6.493 -14.250 -14.400 1.00 92.94 94 PRO A N 1
ATOM 721 C CA . PRO A 1 94 ? 6.635 -12.966 -13.700 1.00 92.94 94 PRO A CA 1
ATOM 722 C C . PRO A 1 94 ? 5.661 -11.878 -14.180 1.00 92.94 94 PRO A C 1
ATOM 724 O O . PRO A 1 94 ? 5.431 -10.903 -13.472 1.00 92.94 94 PRO A O 1
ATOM 727 N N . ASP A 1 95 ? 5.055 -12.060 -15.355 1.00 96.12 95 ASP A N 1
ATOM 728 C CA . ASP A 1 95 ? 4.002 -11.183 -15.877 1.00 96.12 95 ASP A CA 1
ATOM 729 C C . ASP A 1 95 ? 2.614 -11.497 -15.287 1.00 96.12 95 ASP A C 1
ATOM 731 O O . ASP A 1 95 ? 1.658 -10.749 -15.500 1.00 96.12 95 ASP A O 1
ATOM 735 N N . HIS A 1 96 ? 2.470 -12.612 -14.565 1.00 97.12 96 HIS A N 1
ATOM 736 C CA . HIS A 1 96 ? 1.235 -13.004 -13.898 1.00 97.12 96 HIS A CA 1
ATOM 737 C C . HIS A 1 96 ? 1.278 -12.614 -12.421 1.00 97.12 96 HIS A C 1
ATOM 739 O O . HIS A 1 96 ? 2.247 -12.886 -11.709 1.00 97.12 96 HIS A O 1
ATOM 745 N N . ALA A 1 97 ? 0.175 -12.039 -11.947 1.00 97.31 97 ALA A N 1
ATOM 746 C CA . ALA A 1 97 ? -0.021 -11.712 -10.546 1.00 97.31 97 ALA A CA 1
ATOM 747 C C . ALA A 1 97 ? -1.436 -12.079 -10.090 1.00 97.31 97 ALA A C 1
ATOM 749 O O . ALA A 1 97 ? -2.397 -11.977 -10.856 1.00 97.31 97 ALA A O 1
ATOM 750 N N . CYS A 1 98 ? -1.553 -12.482 -8.829 1.00 96.81 98 CYS A N 1
ATOM 751 C CA . CYS A 1 98 ? -2.816 -12.577 -8.112 1.00 96.81 98 CYS A CA 1
ATOM 752 C C . CYS A 1 98 ? -2.938 -11.351 -7.206 1.00 96.81 98 CYS A C 1
ATOM 754 O O . CYS A 1 98 ? -2.013 -11.069 -6.444 1.00 96.81 98 CYS A O 1
ATOM 756 N N . ALA A 1 99 ? -4.052 -10.630 -7.298 1.00 97.62 99 ALA A N 1
ATOM 757 C CA . ALA A 1 99 ? -4.372 -9.526 -6.403 1.00 97.62 99 ALA A CA 1
ATOM 758 C C . ALA A 1 99 ? -5.482 -9.963 -5.447 1.00 97.62 99 ALA A C 1
ATOM 760 O O . ALA A 1 99 ? -6.400 -10.663 -5.866 1.00 97.62 99 ALA A O 1
ATOM 761 N N . MET A 1 100 ? -5.393 -9.535 -4.192 1.00 97.75 100 MET A N 1
ATOM 762 C CA . MET A 1 100 ? -6.368 -9.834 -3.147 1.00 97.75 100 MET A CA 1
ATOM 763 C C . MET A 1 100 ? -6.780 -8.545 -2.445 1.00 97.75 100 MET A C 1
ATOM 765 O O . MET A 1 100 ? -5.921 -7.738 -2.082 1.00 97.75 100 MET A O 1
ATOM 769 N N . LEU A 1 101 ? -8.081 -8.383 -2.207 1.00 98.38 101 LEU A N 1
ATOM 770 C CA . LEU A 1 101 ? -8.640 -7.357 -1.324 1.00 98.38 101 LEU A CA 1
ATOM 771 C C . LEU A 1 101 ? -9.441 -8.045 -0.219 1.00 98.38 101 LEU A C 1
ATOM 773 O O . LEU A 1 101 ? -10.401 -8.761 -0.490 1.00 98.38 101 LEU A O 1
ATOM 777 N N . THR A 1 102 ? -9.100 -7.778 1.038 1.00 98.31 102 THR A N 1
ATOM 778 C CA . THR A 1 102 ? -9.874 -8.243 2.196 1.00 98.31 102 THR A CA 1
ATOM 779 C C . THR A 1 102 ? -10.400 -7.054 2.980 1.00 98.31 102 THR A C 1
ATOM 781 O O . THR A 1 102 ? -9.638 -6.149 3.304 1.00 98.31 102 THR A O 1
ATOM 784 N N . VAL A 1 103 ? -11.684 -7.066 3.342 1.00 98.56 103 VAL A N 1
ATOM 785 C CA . VAL A 1 103 ? -12.278 -6.076 4.255 1.00 98.56 103 VAL A CA 1
ATOM 786 C C . VAL A 1 103 ? -12.639 -6.764 5.561 1.00 98.56 103 VAL A C 1
ATOM 788 O O . VAL A 1 103 ? -13.256 -7.833 5.563 1.00 98.56 103 VAL A O 1
ATOM 791 N N . LEU A 1 104 ? -12.264 -6.149 6.679 1.00 98.75 104 LEU A N 1
ATOM 792 C CA . LEU A 1 104 ? -12.473 -6.658 8.024 1.00 98.75 104 LEU A CA 1
ATOM 793 C C . LEU A 1 104 ? -13.269 -5.652 8.852 1.00 98.75 104 LEU A C 1
ATOM 795 O O . LEU A 1 104 ? -13.043 -4.450 8.751 1.00 98.75 104 LEU A O 1
ATOM 799 N N . THR A 1 105 ? -14.150 -6.126 9.732 1.00 98.12 105 THR A N 1
ATOM 800 C CA . THR A 1 105 ? -14.745 -5.275 10.776 1.00 98.12 105 THR A CA 1
ATOM 801 C C . THR A 1 105 ? -13.660 -4.736 11.706 1.00 98.12 105 THR A C 1
ATOM 803 O O . THR A 1 105 ? -12.770 -5.492 12.091 1.00 98.12 105 THR A O 1
ATOM 806 N N . TYR A 1 106 ? -13.786 -3.507 12.186 1.00 96.25 106 TYR A N 1
ATOM 807 C CA . TYR A 1 106 ? -12.941 -2.947 13.239 1.00 96.25 106 TYR A CA 1
ATOM 808 C C . TYR A 1 106 ? -13.788 -2.647 14.489 1.00 96.25 106 TYR A C 1
ATOM 810 O O . TYR A 1 106 ? -14.912 -2.165 14.347 1.00 96.25 106 TYR A O 1
ATOM 818 N N . PRO A 1 107 ? -13.307 -2.942 15.714 1.00 94.50 107 PRO A N 1
ATOM 819 C CA . PRO A 1 107 ? -12.006 -3.530 16.063 1.00 94.50 107 PRO A CA 1
ATOM 820 C C . PRO A 1 107 ? -11.972 -5.071 16.083 1.00 94.50 107 PRO A C 1
ATOM 822 O O . PRO A 1 107 ? -10.960 -5.648 16.462 1.00 94.50 107 PRO A O 1
ATOM 825 N N . GLN A 1 108 ? -13.057 -5.773 15.727 1.00 96.94 108 GLN A N 1
ATOM 826 C CA . GLN A 1 108 ? -13.130 -7.239 15.903 1.00 96.94 108 GLN A CA 1
ATOM 827 C C . GLN A 1 108 ? -12.312 -8.051 14.885 1.00 96.94 108 GLN A C 1
ATOM 829 O O . GLN A 1 108 ? -12.171 -9.258 15.069 1.00 96.94 108 GLN A O 1
ATOM 834 N N . LEU A 1 109 ? -11.818 -7.414 13.821 1.00 97.75 109 LEU A N 1
ATOM 835 C CA . LEU A 1 109 ? -11.002 -7.998 12.750 1.00 97.75 109 LEU A CA 1
ATOM 836 C C . LEU A 1 109 ? -11.604 -9.271 12.131 1.00 97.75 109 LEU A C 1
ATOM 838 O O . LEU A 1 109 ? -10.904 -10.241 11.853 1.00 97.75 109 LEU A O 1
ATOM 842 N N . LYS A 1 110 ? -12.923 -9.282 11.912 1.00 98.44 110 LYS A N 1
ATOM 843 C CA . LYS A 1 110 ? -13.616 -10.370 11.212 1.00 98.44 110 LYS A CA 1
ATOM 844 C C . LYS A 1 110 ? -13.732 -10.043 9.735 1.00 98.44 110 LYS A C 1
ATOM 846 O O . LYS A 1 110 ? -14.190 -8.954 9.403 1.00 98.44 110 LYS A O 1
ATOM 851 N N . VAL A 1 111 ? -13.380 -10.993 8.873 1.00 98.31 111 VAL A N 1
ATOM 852 C CA . VAL A 1 111 ? -13.536 -10.851 7.421 1.00 98.31 111 VAL A CA 1
ATOM 853 C C . VAL A 1 111 ? -15.014 -10.681 7.070 1.00 98.31 111 VAL A C 1
ATOM 855 O O . VAL A 1 111 ? -15.860 -11.468 7.496 1.00 98.31 111 VAL A O 1
ATOM 858 N N . VAL A 1 112 ? -15.306 -9.637 6.299 1.00 98.38 112 VAL A N 1
ATOM 859 C CA . VAL A 1 112 ? -16.632 -9.352 5.730 1.00 98.38 112 VAL A CA 1
ATOM 860 C C . VAL A 1 112 ? -16.618 -9.336 4.203 1.00 98.38 112 VAL A C 1
ATOM 862 O O . VAL A 1 112 ? -17.683 -9.414 3.594 1.00 98.38 112 VAL A O 1
ATOM 865 N N . HIS A 1 113 ? -15.436 -9.261 3.587 1.00 98.31 113 HIS A N 1
ATOM 866 C CA . HIS A 1 113 ? -15.256 -9.361 2.142 1.00 98.31 113 HIS A CA 1
ATOM 867 C C . HIS A 1 113 ? -13.876 -9.924 1.789 1.00 98.31 113 HIS A C 1
ATOM 869 O O . HIS A 1 113 ? -12.898 -9.595 2.461 1.00 98.31 113 HIS A O 1
ATOM 875 N N . GLU A 1 114 ? -13.823 -10.709 0.716 1.00 97.25 114 GLU A N 1
ATOM 876 C CA . GLU A 1 114 ? -12.620 -11.204 0.042 1.00 97.25 114 GLU A CA 1
ATOM 877 C C . GLU A 1 114 ? -12.888 -11.255 -1.473 1.00 97.25 114 GLU A C 1
ATOM 879 O O . GLU A 1 114 ? -14.017 -11.562 -1.882 1.00 97.25 114 GLU A O 1
ATOM 884 N N . SER A 1 115 ? -11.886 -10.923 -2.293 1.00 90.62 115 SER A N 1
ATOM 885 C CA . SER A 1 115 ? -11.961 -10.948 -3.763 1.00 90.62 115 SER A CA 1
ATOM 886 C C . SER A 1 115 ? -10.633 -11.317 -4.397 1.00 90.62 115 SER A C 1
ATOM 888 O O . SER A 1 115 ? -9.632 -10.724 -3.931 1.00 90.62 115 SER A O 1
#

pLDDT: mean 78.86, std 24.85, range [31.23, 98.75]